Protein AF-A0A9E3BNS3-F1 (afdb_monomer_lite)

Structure (mmCIF, N/CA/C/O backbone):
data_AF-A0A9E3BNS3-F1
#
_entry.id   AF-A0A9E3BNS3-F1
#
loop_
_atom_site.group_PDB
_atom_site.id
_atom_site.type_symbol
_atom_site.label_atom_id
_atom_site.label_alt_id
_atom_site.label_comp_id
_atom_site.label_asym_id
_atom_site.label_entity_id
_atom_site.label_seq_id
_atom_site.pdbx_PDB_ins_code
_atom_site.Cartn_x
_atom_site.Cartn_y
_atom_site.Cartn_z
_atom_site.occupancy
_atom_site.B_iso_or_equiv
_atom_site.auth_seq_id
_atom_site.auth_comp_id
_atom_site.auth_asym_id
_atom_site.auth_atom_id
_atom_site.pdbx_PDB_model_num
ATOM 1 N N . GLY A 1 1 ? -18.732 -8.072 -8.268 1.00 80.94 1 GLY A N 1
ATOM 2 C CA . GLY A 1 1 ? -17.613 -7.971 -7.308 1.00 80.94 1 GLY A CA 1
ATOM 3 C C . GLY A 1 1 ? -16.457 -8.825 -7.787 1.00 80.94 1 GLY A C 1
ATOM 4 O O . GLY A 1 1 ? -16.687 -9.703 -8.608 1.00 80.94 1 GLY A O 1
ATOM 5 N N . ALA A 1 2 ? -15.240 -8.569 -7.312 1.00 90.56 2 ALA A N 1
ATOM 6 C CA . ALA A 1 2 ? -14.060 -9.376 -7.619 1.00 90.56 2 ALA A CA 1
ATOM 7 C C . ALA A 1 2 ? -13.363 -9.775 -6.315 1.00 90.56 2 ALA A C 1
ATOM 9 O O . ALA A 1 2 ? -13.355 -8.997 -5.363 1.00 90.56 2 ALA A O 1
ATOM 10 N N . VAL A 1 3 ? -12.778 -10.971 -6.277 1.00 94.31 3 VAL A N 1
ATOM 11 C CA . VAL A 1 3 ? -11.947 -11.402 -5.150 1.00 94.31 3 VAL A CA 1
ATOM 12 C C . VAL A 1 3 ? -10.524 -10.927 -5.408 1.00 94.31 3 VAL A C 1
ATOM 14 O O . VAL A 1 3 ? -9.953 -11.227 -6.456 1.00 94.31 3 VAL A O 1
ATOM 17 N N . VAL A 1 4 ? -9.950 -10.194 -4.457 1.00 95.56 4 VAL A N 1
ATOM 18 C CA . VAL A 1 4 ? -8.547 -9.771 -4.496 1.00 95.56 4 VAL A CA 1
ATOM 19 C C . VAL A 1 4 ? -7.809 -10.484 -3.375 1.00 95.56 4 VAL A C 1
ATOM 21 O O . VAL A 1 4 ? -8.181 -10.368 -2.211 1.00 95.56 4 VAL A O 1
ATOM 24 N N . ALA A 1 5 ? -6.777 -11.239 -3.732 1.00 94.19 5 ALA A N 1
ATOM 25 C CA . ALA A 1 5 ? -5.910 -11.936 -2.794 1.00 94.19 5 ALA A CA 1
ATOM 26 C C . ALA A 1 5 ? -4.522 -11.298 -2.807 1.00 94.19 5 ALA A C 1
ATOM 28 O O . ALA A 1 5 ? -4.063 -10.833 -3.845 1.00 94.19 5 ALA A O 1
ATOM 29 N N . GLY A 1 6 ? -3.833 -11.297 -1.675 1.00 94.75 6 GLY A N 1
ATOM 30 C CA . GLY A 1 6 ? -2.487 -10.750 -1.563 1.00 94.75 6 GLY A CA 1
ATOM 31 C C . GLY A 1 6 ? -1.995 -10.803 -0.127 1.00 94.75 6 GLY A C 1
ATOM 32 O O . GLY A 1 6 ? -2.705 -11.254 0.773 1.00 94.75 6 GLY A O 1
ATOM 33 N N . ARG A 1 7 ? -0.775 -10.328 0.092 1.00 95.31 7 ARG A N 1
ATOM 34 C CA . ARG A 1 7 ? -0.206 -10.202 1.431 1.00 95.31 7 ARG A CA 1
ATOM 35 C C . ARG A 1 7 ? -0.612 -8.862 2.027 1.00 95.31 7 ARG A C 1
ATOM 37 O O . ARG A 1 7 ? -0.303 -7.821 1.453 1.00 95.31 7 ARG A O 1
ATOM 44 N N . LEU A 1 8 ? -1.274 -8.886 3.182 1.00 95.81 8 LEU A N 1
ATOM 45 C CA . LEU A 1 8 ? -1.619 -7.672 3.918 1.00 95.81 8 LEU A CA 1
ATOM 46 C C . LEU A 1 8 ? -0.347 -6.920 4.324 1.00 95.81 8 LEU A C 1
ATOM 48 O O . LEU A 1 8 ? 0.582 -7.509 4.879 1.00 95.81 8 LEU A O 1
ATOM 52 N N . VAL A 1 9 ? -0.310 -5.619 4.046 1.00 97.19 9 VAL A N 1
ATOM 53 C CA . VAL A 1 9 ? 0.788 -4.727 4.432 1.00 97.19 9 VAL A CA 1
ATOM 54 C C . VAL A 1 9 ? 0.240 -3.461 5.084 1.00 97.19 9 VAL A C 1
ATOM 56 O O . VAL A 1 9 ? -0.871 -3.027 4.792 1.00 97.19 9 VAL A O 1
ATOM 59 N N . GLY A 1 10 ? 1.017 -2.858 5.984 1.00 95.56 10 GLY A N 1
ATOM 60 C CA . GLY A 1 10 ? 0.659 -1.568 6.578 1.00 95.56 10 GLY A CA 1
ATOM 61 C C . GLY A 1 10 ? 0.768 -0.414 5.573 1.00 95.56 10 GLY A C 1
ATOM 62 O O . GLY A 1 10 ? 1.548 -0.486 4.624 1.00 95.56 10 GLY A O 1
ATOM 63 N N . GLU A 1 11 ? 0.040 0.678 5.819 1.00 96.00 11 GLU A N 1
ATOM 64 C CA . GLU A 1 11 ? -0.010 1.870 4.950 1.00 96.00 11 GLU A CA 1
ATOM 65 C C . GLU A 1 11 ? 1.387 2.440 4.637 1.00 96.00 11 GLU A C 1
ATOM 67 O O . GLU A 1 11 ? 1.709 2.689 3.476 1.00 96.00 11 GLU A O 1
ATOM 72 N N . LYS A 1 12 ? 2.270 2.555 5.643 1.00 97.31 12 LYS A N 1
ATOM 73 C CA . LYS A 1 12 ? 3.661 2.995 5.433 1.00 97.31 12 LYS A CA 1
ATOM 74 C C . LYS A 1 12 ? 4.404 2.106 4.431 1.00 97.31 12 LYS A C 1
ATOM 76 O O . LYS A 1 12 ? 5.051 2.613 3.518 1.00 97.31 12 LYS A O 1
ATOM 81 N N . ALA A 1 13 ? 4.318 0.787 4.601 1.00 98.06 13 ALA A N 1
ATOM 82 C CA . ALA A 1 13 ? 4.997 -0.163 3.723 1.00 98.06 13 ALA A CA 1
ATOM 83 C C . ALA A 1 13 ? 4.415 -0.131 2.302 1.00 98.06 13 ALA A C 1
ATOM 85 O O . ALA A 1 13 ? 5.166 -0.213 1.332 1.00 98.06 13 ALA A O 1
ATOM 86 N N . PHE A 1 14 ? 3.095 0.043 2.179 1.00 98.38 14 PHE A N 1
ATOM 87 C CA . PHE A 1 14 ? 2.426 0.202 0.892 1.00 98.38 14 PHE A CA 1
ATOM 88 C C . PHE A 1 14 ? 2.954 1.416 0.122 1.00 98.38 14 PHE A C 1
ATOM 90 O O . PHE A 1 14 ? 3.363 1.276 -1.028 1.00 98.38 14 PHE A O 1
ATOM 97 N N . PHE A 1 15 ? 2.997 2.595 0.749 1.00 98.38 15 PHE A N 1
ATOM 98 C CA . PHE A 1 15 ? 3.447 3.810 0.067 1.00 98.38 15 PHE A CA 1
ATOM 99 C C . PHE A 1 15 ? 4.951 3.826 -0.224 1.00 98.38 15 PHE A C 1
ATOM 101 O O . PHE A 1 15 ? 5.353 4.343 -1.265 1.00 98.38 15 PHE A O 1
ATOM 108 N N . ALA A 1 16 ? 5.777 3.194 0.614 1.00 98.44 16 ALA A N 1
ATOM 109 C CA . ALA A 1 16 ? 7.188 2.979 0.297 1.00 98.44 16 ALA A CA 1
ATOM 110 C C . ALA A 1 16 ? 7.361 2.104 -0.963 1.00 98.44 16 ALA A C 1
ATOM 112 O O . ALA A 1 16 ? 8.130 2.448 -1.861 1.00 98.44 16 ALA A O 1
ATOM 113 N N . ALA A 1 17 ? 6.605 1.003 -1.070 1.00 98.06 17 ALA A N 1
ATOM 114 C CA . ALA A 1 17 ? 6.618 0.151 -2.259 1.00 98.06 17 ALA A CA 1
ATOM 115 C C . ALA A 1 17 ? 6.065 0.881 -3.497 1.00 98.06 17 ALA A C 1
ATOM 117 O O . ALA A 1 17 ? 6.621 0.758 -4.586 1.00 98.06 17 ALA A O 1
ATOM 118 N N . TYR A 1 18 ? 5.008 1.681 -3.331 1.00 97.94 18 TYR A N 1
ATOM 119 C CA . TYR A 1 18 ? 4.443 2.493 -4.408 1.00 97.94 18 TYR A CA 1
ATOM 120 C C . TYR A 1 18 ? 5.451 3.527 -4.927 1.00 97.94 18 TYR A C 1
ATOM 122 O O . TYR A 1 18 ? 5.627 3.653 -6.136 1.00 97.94 18 TYR A O 1
ATOM 130 N N . GLY A 1 19 ? 6.175 4.203 -4.031 1.00 98.00 19 GLY A N 1
ATOM 131 C CA . GLY A 1 19 ? 7.261 5.112 -4.399 1.00 98.00 19 GLY A CA 1
ATOM 132 C C . GLY A 1 19 ? 8.381 4.418 -5.176 1.00 98.00 19 GLY A C 1
ATOM 133 O O . GLY A 1 19 ? 8.863 4.962 -6.164 1.00 98.00 19 GLY A O 1
ATOM 134 N N . ALA A 1 20 ? 8.759 3.196 -4.789 1.00 97.81 20 ALA A N 1
ATOM 135 C CA . ALA A 1 20 ? 9.745 2.408 -5.532 1.00 97.81 20 ALA A CA 1
ATOM 136 C C . ALA A 1 20 ? 9.266 2.042 -6.951 1.00 97.81 20 ALA A C 1
ATOM 138 O O . ALA A 1 20 ? 1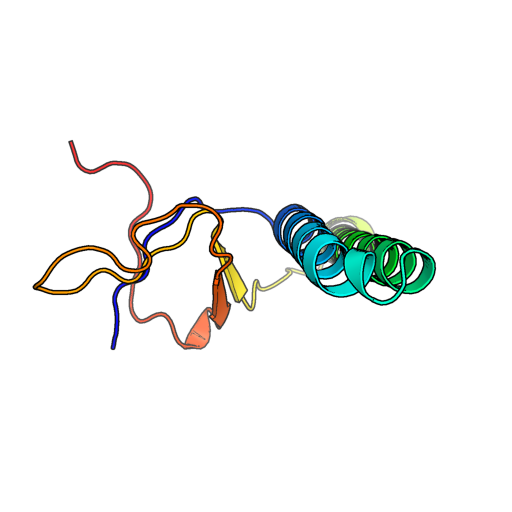0.060 2.077 -7.889 1.00 97.81 20 ALA A O 1
ATOM 139 N N . LEU A 1 21 ? 7.975 1.736 -7.132 1.00 96.25 21 LEU A N 1
ATOM 140 C CA . LEU A 1 21 ? 7.398 1.524 -8.466 1.00 96.25 21 LEU A CA 1
ATOM 141 C C . LEU A 1 21 ? 7.416 2.811 -9.301 1.00 96.25 21 LEU A C 1
ATOM 143 O O . LEU A 1 21 ? 7.768 2.767 -10.476 1.00 96.25 21 LEU A O 1
ATOM 147 N N . GLN A 1 22 ? 7.086 3.959 -8.702 1.00 96.38 22 GLN A N 1
ATOM 148 C CA . GLN A 1 22 ? 7.159 5.252 -9.391 1.00 96.38 22 GLN A CA 1
ATOM 149 C C . GLN A 1 22 ? 8.592 5.584 -9.822 1.00 96.38 22 GLN A C 1
ATOM 151 O O . GLN A 1 22 ? 8.798 5.999 -10.961 1.00 96.38 22 GLN A O 1
ATOM 156 N N . GLU A 1 23 ? 9.594 5.334 -8.972 1.00 97.81 23 GLU A N 1
ATOM 157 C CA . GLU A 1 23 ? 11.001 5.508 -9.351 1.00 97.81 23 GLU A CA 1
ATOM 158 C C . GLU A 1 23 ? 11.331 4.707 -10.615 1.00 97.81 23 GLU A C 1
ATOM 160 O O . GLU A 1 23 ? 11.897 5.255 -11.555 1.00 97.81 23 GLU A O 1
ATOM 165 N N . GLN A 1 24 ? 10.941 3.430 -10.672 1.00 95.94 24 GLN A N 1
ATOM 166 C CA . GLN A 1 24 ? 11.211 2.566 -11.826 1.00 95.94 24 GLN A CA 1
ATOM 167 C C . GLN A 1 24 ? 10.578 3.094 -13.119 1.00 95.94 24 GLN A C 1
ATOM 169 O O . GLN A 1 24 ? 11.189 2.977 -14.181 1.00 95.94 24 GLN A O 1
ATOM 174 N N . VAL A 1 25 ? 9.386 3.692 -13.033 1.00 95.38 25 VAL A N 1
ATOM 175 C CA . VAL A 1 25 ? 8.688 4.290 -14.181 1.00 95.38 25 VAL A CA 1
ATOM 176 C C . VAL A 1 25 ? 9.395 5.555 -14.668 1.00 95.38 25 VAL A C 1
ATOM 178 O O . VAL A 1 25 ? 9.571 5.737 -15.871 1.00 95.38 25 VAL A O 1
ATOM 181 N N . TRP A 1 26 ? 9.812 6.430 -13.752 1.00 96.12 26 TRP A N 1
ATOM 182 C CA . TRP A 1 26 ? 10.338 7.751 -14.106 1.00 96.12 26 TRP A CA 1
ATOM 183 C C . TRP A 1 26 ? 11.837 7.768 -14.375 1.00 96.12 26 TRP A C 1
ATOM 185 O O . TRP A 1 26 ? 12.289 8.563 -15.194 1.00 96.12 26 TRP A O 1
ATOM 195 N N . LYS A 1 27 ? 12.619 6.889 -13.746 1.00 95.31 27 LYS A N 1
ATOM 196 C CA . LYS A 1 27 ? 14.085 6.867 -13.844 1.00 95.31 27 LYS A CA 1
ATOM 197 C C . LYS A 1 27 ? 14.631 6.779 -15.278 1.00 95.31 27 LYS A C 1
ATOM 199 O O . LYS A 1 27 ? 15.614 7.468 -15.541 1.00 95.31 27 LYS A O 1
ATOM 204 N N . PRO A 1 28 ? 14.019 6.031 -16.222 1.00 97.56 28 PRO A N 1
ATOM 205 C CA . PRO A 1 28 ? 14.450 6.031 -17.623 1.00 97.56 28 PRO A CA 1
ATOM 206 C C . PRO A 1 28 ? 14.230 7.366 -18.353 1.00 97.56 28 PRO A C 1
ATOM 208 O O . PRO A 1 28 ? 14.910 7.633 -19.338 1.00 97.56 28 PRO A O 1
ATOM 211 N N . VAL A 1 29 ? 13.282 8.191 -17.893 1.00 96.75 29 VAL A N 1
ATOM 212 C CA . VAL A 1 29 ? 12.911 9.475 -18.515 1.00 96.75 29 VAL A CA 1
ATOM 213 C C . VAL A 1 29 ? 13.604 10.648 -17.820 1.00 96.75 29 VAL A C 1
ATOM 215 O O . VAL A 1 29 ? 14.143 11.538 -18.471 1.00 96.75 29 VAL A O 1
ATOM 218 N N . ASN A 1 30 ? 13.583 10.662 -16.488 1.00 97.25 30 ASN A N 1
ATOM 219 C CA . ASN A 1 30 ? 14.192 11.677 -15.643 1.00 97.25 30 ASN A CA 1
ATOM 220 C C . ASN A 1 30 ? 14.603 11.045 -14.293 1.00 97.25 30 ASN A C 1
ATOM 222 O O . ASN A 1 30 ? 13.751 10.857 -13.418 1.00 97.25 30 ASN A O 1
ATOM 226 N N . PRO A 1 31 ? 15.900 10.735 -14.096 1.00 96.56 31 PRO A N 1
ATOM 227 C CA . PRO A 1 31 ? 16.396 10.110 -12.870 1.00 96.56 31 PRO A CA 1
ATOM 228 C C . PRO A 1 31 ? 16.108 10.913 -11.598 1.00 96.56 31 PRO A C 1
ATOM 230 O O . PRO A 1 31 ? 15.724 10.327 -10.587 1.00 96.56 31 PRO A O 1
ATOM 233 N N . LEU A 1 32 ? 16.240 12.243 -11.660 1.00 97.12 32 LEU A N 1
ATOM 234 C CA . LEU A 1 32 ? 15.981 13.119 -10.517 1.00 97.12 32 LEU A CA 1
ATOM 235 C C . LEU A 1 32 ? 14.497 13.090 -10.134 1.00 97.12 32 LEU A C 1
ATOM 237 O O . LEU A 1 32 ? 14.171 12.986 -8.955 1.00 97.12 32 LEU A O 1
ATOM 241 N N . LEU A 1 33 ? 13.597 13.122 -11.121 1.00 96.31 33 LEU A N 1
ATOM 242 C CA . LEU A 1 33 ? 12.160 12.989 -10.870 1.00 96.31 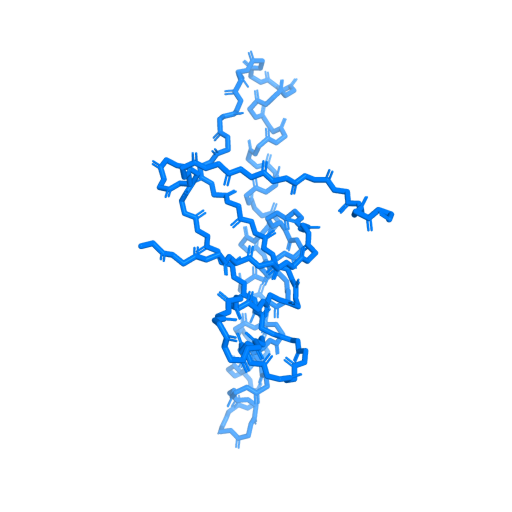33 LEU A CA 1
ATOM 243 C C . LEU A 1 33 ? 11.814 11.618 -10.271 1.00 96.31 33 LEU A C 1
ATOM 245 O O . LEU A 1 33 ? 10.991 11.540 -9.364 1.00 96.31 33 LEU A O 1
ATOM 249 N N . GLY A 1 34 ? 12.461 10.542 -10.732 1.00 97.38 34 GLY A N 1
ATOM 250 C CA . GLY A 1 34 ? 12.278 9.210 -10.153 1.00 97.38 34 GLY A CA 1
ATOM 251 C C . GLY A 1 34 ? 12.632 9.159 -8.666 1.00 97.38 34 GLY A C 1
ATOM 252 O O . GLY A 1 34 ? 11.843 8.661 -7.861 1.00 97.38 34 GLY A O 1
ATOM 253 N N . GLU A 1 35 ? 13.780 9.720 -8.280 1.00 97.50 35 GLU A N 1
ATOM 254 C CA . GLU A 1 35 ? 14.192 9.803 -6.874 1.00 97.50 35 GLU A CA 1
ATOM 255 C C . GLU A 1 35 ? 13.255 10.695 -6.040 1.00 97.50 35 GLU A C 1
ATOM 257 O O . GLU A 1 35 ? 12.904 10.347 -4.904 1.00 97.50 35 GLU A O 1
ATOM 262 N N . GLN A 1 36 ? 12.800 11.813 -6.614 1.00 97.75 36 GLN A N 1
ATOM 263 C CA . GLN A 1 36 ? 11.830 12.709 -5.983 1.00 97.75 36 GLN A CA 1
ATOM 264 C C . GLN A 1 36 ? 10.498 12.001 -5.714 1.00 97.75 36 GLN A C 1
ATOM 266 O O . GLN A 1 36 ? 9.986 12.078 -4.598 1.00 97.75 36 GLN A O 1
ATOM 271 N N . GLU A 1 37 ? 9.955 11.263 -6.685 1.00 97.62 37 GLU A N 1
ATOM 272 C CA . GLU A 1 37 ? 8.709 10.511 -6.507 1.00 97.62 37 GLU A CA 1
ATOM 273 C C . GLU A 1 37 ? 8.865 9.399 -5.458 1.00 97.62 37 GLU A C 1
ATOM 275 O O . GLU A 1 37 ? 8.009 9.255 -4.580 1.00 97.62 37 GLU A O 1
ATOM 280 N N . ARG A 1 38 ? 9.988 8.668 -5.457 1.00 98.12 38 ARG A N 1
ATOM 281 C CA . ARG A 1 38 ? 10.282 7.663 -4.419 1.00 98.12 38 ARG A CA 1
ATOM 282 C C . ARG A 1 38 ? 10.233 8.261 -3.017 1.00 98.12 38 ARG A C 1
ATOM 284 O O . ARG A 1 38 ? 9.589 7.711 -2.118 1.00 98.12 38 ARG A O 1
ATOM 291 N N . THR A 1 39 ? 10.927 9.383 -2.845 1.00 98.31 39 THR A N 1
ATOM 292 C CA . THR A 1 39 ? 11.041 10.097 -1.571 1.00 98.31 39 THR A CA 1
ATOM 293 C C . THR A 1 39 ? 9.677 10.612 -1.133 1.00 98.31 39 THR A C 1
ATOM 295 O O . THR A 1 39 ? 9.224 10.283 -0.039 1.00 98.31 39 THR A O 1
ATOM 298 N N . ARG A 1 40 ? 8.961 11.297 -2.031 1.00 98.12 40 ARG A N 1
ATOM 299 C CA . ARG A 1 40 ? 7.631 11.862 -1.782 1.00 98.12 40 ARG A CA 1
ATOM 300 C C . ARG A 1 40 ? 6.639 10.828 -1.254 1.00 98.12 40 ARG A C 1
ATOM 302 O O . ARG A 1 40 ? 5.952 11.080 -0.264 1.00 98.12 40 ARG A O 1
ATOM 309 N N . TRP A 1 41 ? 6.541 9.666 -1.900 1.00 98.25 41 TRP A N 1
ATOM 310 C CA . TRP A 1 41 ? 5.597 8.627 -1.477 1.00 98.25 41 TRP A CA 1
ATOM 311 C C . TRP A 1 41 ? 6.040 7.926 -0.191 1.00 98.25 41 TRP A C 1
ATOM 313 O O . TRP A 1 41 ? 5.202 7.631 0.660 1.00 98.25 41 TRP A O 1
ATOM 323 N N . THR A 1 42 ? 7.345 7.737 0.010 1.00 98.44 42 THR A N 1
ATOM 324 C CA . THR A 1 42 ? 7.871 7.211 1.278 1.00 98.44 42 THR A CA 1
ATOM 325 C C . THR A 1 42 ? 7.520 8.143 2.440 1.00 98.44 42 THR A C 1
ATOM 327 O O . THR A 1 42 ? 6.902 7.711 3.414 1.00 98.44 42 THR A O 1
ATOM 330 N N . GLU A 1 43 ? 7.821 9.435 2.309 1.00 98.38 43 GLU A N 1
ATOM 331 C CA . GLU A 1 43 ? 7.516 10.457 3.314 1.00 98.38 43 GLU A CA 1
ATOM 332 C C . GLU A 1 43 ? 6.014 10.589 3.577 1.00 98.38 43 GLU A C 1
ATOM 334 O O . GLU A 1 43 ? 5.603 10.788 4.723 1.00 98.38 43 GLU A O 1
ATOM 339 N N . HIS A 1 44 ? 5.178 10.432 2.544 1.00 98.00 44 HIS A N 1
ATOM 340 C CA . HIS A 1 44 ? 3.725 10.399 2.698 1.00 98.00 44 HIS A CA 1
ATOM 341 C C . HIS A 1 44 ? 3.284 9.271 3.642 1.00 98.00 44 HIS A C 1
ATOM 343 O O . HIS A 1 44 ? 2.564 9.525 4.610 1.00 98.00 44 HIS A O 1
ATOM 349 N N . GLY A 1 45 ? 3.755 8.041 3.410 1.00 97.44 45 GLY A N 1
ATOM 350 C CA . GLY A 1 45 ? 3.447 6.897 4.272 1.00 97.44 45 GLY A CA 1
ATOM 351 C C . GLY A 1 45 ? 3.945 7.079 5.709 1.00 97.44 45 GLY A C 1
ATOM 352 O O . GLY A 1 45 ? 3.254 6.723 6.665 1.00 97.44 45 GLY A O 1
ATOM 353 N N . GLU A 1 46 ? 5.121 7.683 5.889 1.00 98.06 46 GLU A N 1
ATOM 354 C CA . GLU A 1 46 ? 5.642 8.005 7.220 1.00 98.06 46 GLU A CA 1
ATOM 355 C C . GLU A 1 46 ? 4.829 9.077 7.938 1.00 98.06 46 GLU A C 1
ATOM 357 O O . GLU A 1 46 ? 4.568 8.954 9.136 1.00 98.06 46 GLU A O 1
ATOM 362 N N . LYS A 1 47 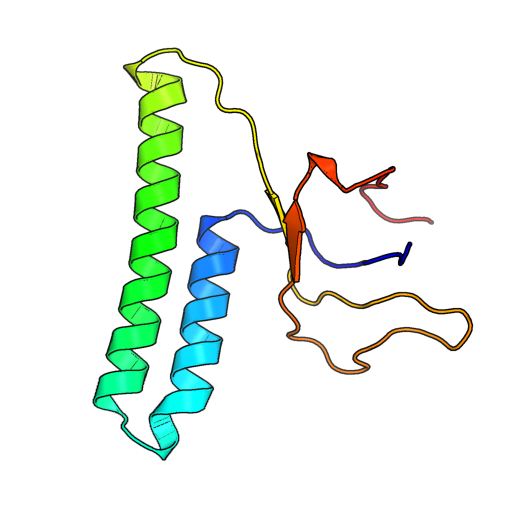? 4.413 10.122 7.217 1.00 97.69 47 LYS A N 1
ATOM 363 C CA . LYS A 1 47 ? 3.556 11.177 7.757 1.00 97.69 47 LYS A CA 1
ATOM 364 C C . LYS A 1 47 ? 2.238 10.588 8.250 1.00 97.69 47 LYS A C 1
ATOM 366 O O . LYS A 1 47 ? 1.871 10.846 9.392 1.00 97.69 47 LYS A O 1
ATOM 371 N N . ARG A 1 48 ? 1.589 9.745 7.442 1.00 95.12 48 ARG A N 1
ATOM 372 C CA . ARG A 1 48 ? 0.353 9.047 7.829 1.00 95.12 48 ARG A CA 1
ATOM 373 C C . ARG A 1 48 ? 0.545 8.205 9.084 1.00 95.12 48 ARG A C 1
ATOM 375 O O . ARG A 1 48 ? -0.226 8.335 10.028 1.00 95.12 48 ARG A O 1
ATOM 382 N N . GLN A 1 49 ? 1.618 7.417 9.159 1.00 95.00 49 GLN A N 1
ATOM 383 C CA . GLN A 1 49 ? 1.906 6.638 10.365 1.00 95.00 49 GLN A CA 1
ATOM 384 C C . GLN A 1 49 ? 2.095 7.531 11.601 1.00 95.00 49 GLN A C 1
ATOM 386 O O . GLN A 1 49 ? 1.569 7.210 12.666 1.00 95.00 49 GLN A O 1
ATOM 391 N N . ARG A 1 50 ? 2.811 8.658 11.476 1.00 96.31 50 ARG A N 1
ATOM 392 C CA . ARG A 1 50 ? 2.966 9.621 12.578 1.00 96.31 50 ARG A CA 1
ATOM 393 C C . ARG A 1 50 ? 1.623 10.197 13.023 1.00 96.31 50 ARG A C 1
ATOM 395 O O . ARG A 1 50 ? 1.385 10.267 14.222 1.00 96.31 50 ARG A O 1
ATOM 402 N N . GLU A 1 51 ? 0.753 10.568 12.085 1.00 94.94 51 GLU A N 1
ATOM 403 C CA . GLU A 1 51 ? -0.596 11.076 12.377 1.00 94.94 51 GLU A CA 1
ATOM 404 C C . GLU A 1 51 ? -1.443 10.041 13.131 1.00 94.94 51 GLU A C 1
ATOM 406 O O . GLU A 1 51 ? -2.084 10.383 14.122 1.00 94.94 51 GLU A O 1
ATOM 411 N N . VAL A 1 52 ? -1.406 8.773 12.709 1.00 93.38 52 VAL A N 1
ATOM 412 C CA . VAL A 1 52 ? -2.118 7.672 13.380 1.00 93.38 52 VAL A CA 1
ATOM 413 C C . VAL A 1 52 ? -1.607 7.473 14.808 1.00 93.38 52 VAL A C 1
ATOM 415 O O . VAL A 1 52 ? -2.400 7.380 15.741 1.00 93.38 52 VAL A O 1
ATOM 418 N N . LEU A 1 53 ? -0.286 7.441 15.001 1.00 94.12 53 LEU A N 1
ATOM 419 C CA . LEU A 1 53 ? 0.309 7.284 16.331 1.00 94.12 53 LEU A CA 1
ATOM 420 C C . LEU A 1 53 ? 0.009 8.480 17.245 1.00 94.12 53 LEU A C 1
ATOM 422 O O . LEU A 1 53 ? -0.234 8.288 18.434 1.00 94.12 53 LEU A O 1
ATOM 426 N N . ASP A 1 54 ? 0.000 9.701 16.708 1.00 96.38 54 ASP A N 1
ATOM 427 C CA . ASP A 1 54 ? -0.360 10.905 17.459 1.00 96.38 54 ASP A CA 1
ATOM 428 C C . ASP A 1 54 ? -1.816 10.847 17.941 1.00 96.38 54 ASP A C 1
ATOM 430 O O . ASP A 1 54 ? -2.093 11.075 19.120 1.00 96.38 54 ASP A O 1
ATOM 434 N N . GLN A 1 55 ? -2.736 10.450 17.055 1.00 95.19 55 GLN A N 1
ATOM 435 C CA . GLN A 1 55 ? -4.147 10.273 17.396 1.00 95.19 55 GLN A CA 1
ATOM 436 C C . GLN A 1 55 ? -4.346 9.209 18.479 1.00 95.19 55 GLN A C 1
ATOM 438 O O . GLN A 1 55 ? -4.998 9.487 19.485 1.00 95.19 55 GLN A O 1
ATOM 443 N N . LEU A 1 56 ? -3.738 8.031 18.318 1.00 93.81 56 LEU A N 1
ATOM 444 C CA . LEU A 1 56 ? -3.901 6.920 19.258 1.00 93.81 56 LEU A CA 1
ATOM 445 C C . LEU A 1 56 ? -3.280 7.210 20.629 1.00 93.81 56 LEU A C 1
ATOM 447 O O . LEU A 1 56 ? -3.920 6.964 21.648 1.00 93.81 56 LEU A O 1
ATOM 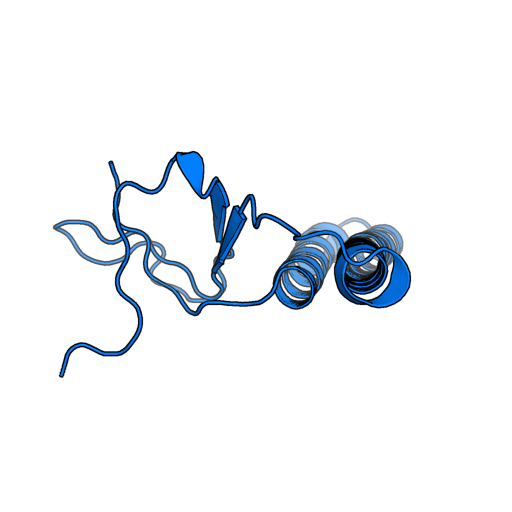451 N N . TYR A 1 57 ? -2.046 7.721 20.671 1.00 94.38 57 TYR A N 1
ATOM 452 C CA . TYR A 1 57 ? -1.260 7.758 21.911 1.00 94.38 57 TYR A CA 1
ATOM 453 C C . TYR A 1 57 ? -1.159 9.129 22.571 1.00 94.38 57 TYR A C 1
ATOM 455 O O . TYR A 1 57 ? -0.915 9.190 23.773 1.00 94.38 57 TYR A O 1
ATOM 463 N N . LYS A 1 58 ? -1.324 10.228 21.824 1.00 93.94 58 LYS A N 1
ATOM 464 C CA . LYS A 1 58 ? -1.296 11.580 22.412 1.00 93.94 58 LYS A CA 1
ATOM 465 C C . LYS A 1 58 ? -2.685 12.159 22.591 1.00 93.94 58 LYS A C 1
ATOM 467 O O . LYS A 1 58 ? -2.942 12.848 23.570 1.00 93.94 58 LYS A O 1
ATOM 472 N N . GLN A 1 59 ? -3.572 11.885 21.640 1.00 95.06 59 GLN A N 1
ATOM 473 C CA . GLN A 1 59 ? -4.930 12.420 21.650 1.00 95.06 59 GLN A CA 1
ATOM 474 C C . GLN A 1 59 ? -5.951 11.416 22.198 1.00 95.06 59 GLN A C 1
ATOM 476 O O . GLN A 1 59 ? -7.097 11.797 22.416 1.00 95.06 59 GLN A O 1
ATOM 481 N N . PHE A 1 60 ? -5.545 10.157 22.412 1.00 92.94 60 PHE A N 1
ATOM 482 C CA . PHE A 1 60 ? -6.404 9.060 22.872 1.00 92.94 60 PHE A CA 1
ATOM 483 C C . PHE A 1 60 ? -7.686 8.914 22.039 1.00 92.94 60 PHE A C 1
ATOM 485 O O . PHE A 1 60 ? -8.757 8.603 22.560 1.00 92.94 60 PHE A O 1
ATOM 492 N N . ARG A 1 61 ? -7.581 9.158 20.727 1.00 93.88 61 ARG A N 1
ATOM 493 C CA . ARG A 1 61 ? -8.684 9.029 19.775 1.00 93.88 61 ARG A CA 1
ATOM 494 C C . ARG A 1 61 ? -8.551 7.728 18.986 1.00 93.88 61 ARG A C 1
ATOM 496 O O . ARG A 1 61 ? -7.456 7.441 18.497 1.00 93.88 61 ARG A O 1
ATOM 503 N N . PRO A 1 62 ? -9.637 6.949 18.836 1.00 89.69 62 PRO A N 1
ATOM 504 C CA . PRO A 1 62 ? -9.618 5.786 17.965 1.00 89.69 62 PRO A CA 1
ATOM 505 C C . PRO A 1 62 ? -9.370 6.231 16.523 1.00 89.69 62 PRO A C 1
ATOM 507 O O . PRO A 1 62 ? -9.904 7.242 16.069 1.00 89.69 62 PRO A O 1
ATOM 510 N N . VAL A 1 63 ? -8.550 5.461 15.814 1.00 88.88 63 VAL A N 1
ATOM 511 C CA . VAL A 1 63 ? -8.311 5.641 14.382 1.00 88.88 63 VAL A CA 1
ATOM 512 C C . VAL A 1 63 ? -9.072 4.550 13.653 1.00 88.88 63 VAL A C 1
ATOM 514 O O . VAL A 1 63 ? -8.844 3.367 13.903 1.00 88.88 63 VAL A O 1
ATOM 517 N N . GLU A 1 64 ? -9.954 4.949 12.745 1.00 89.00 64 GLU A N 1
ATOM 518 C CA . GLU A 1 64 ? -10.704 4.025 11.900 1.00 89.00 64 GLU A CA 1
ATOM 519 C C . GLU A 1 64 ? -9.947 3.799 10.582 1.00 89.00 64 GLU A C 1
ATOM 521 O O . GLU A 1 64 ? -9.724 4.751 9.829 1.00 89.00 64 GLU A O 1
ATOM 526 N N . PRO A 1 65 ? -9.505 2.565 10.276 1.00 89.81 65 PRO A N 1
ATOM 527 C CA . PRO A 1 65 ? -8.854 2.279 9.005 1.00 89.81 65 PRO A CA 1
ATOM 528 C C . PRO A 1 65 ? -9.834 2.422 7.837 1.00 89.81 65 PRO A C 1
ATOM 530 O O . PRO A 1 65 ? -10.826 1.706 7.748 1.00 89.81 65 PRO A O 1
ATOM 533 N N . GLU A 1 66 ? -9.522 3.304 6.890 1.00 94.25 66 GLU A N 1
ATOM 534 C CA . GLU A 1 66 ? -10.379 3.549 5.721 1.00 94.25 66 GLU A CA 1
ATOM 535 C C . GLU A 1 66 ? -10.046 2.633 4.529 1.00 94.25 66 GLU A C 1
ATOM 537 O O . GLU A 1 66 ? -10.863 2.449 3.624 1.00 94.25 66 GLU A O 1
ATOM 542 N N . PHE A 1 67 ? -8.838 2.058 4.504 1.00 96.75 67 PHE A N 1
ATOM 543 C CA . PHE A 1 67 ? -8.310 1.312 3.361 1.00 96.75 67 PHE A CA 1
ATOM 544 C C . PHE A 1 67 ? -7.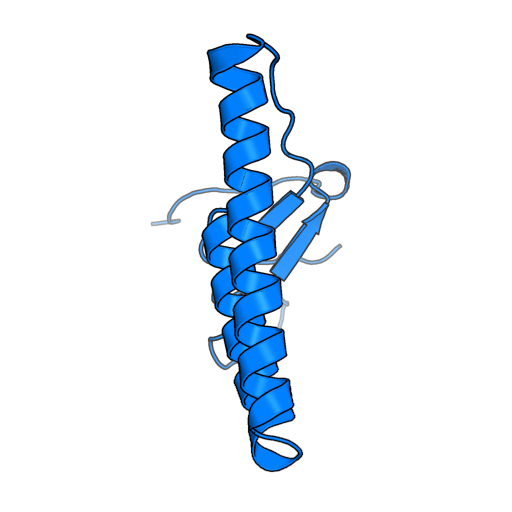592 0.028 3.777 1.00 96.75 67 PHE A C 1
ATOM 546 O O . PHE A 1 67 ? -6.876 -0.008 4.778 1.00 96.75 67 PHE A O 1
ATOM 553 N N . ILE A 1 68 ? -7.715 -1.000 2.938 1.00 96.19 68 ILE A N 1
ATOM 554 C CA . ILE A 1 68 ? -6.874 -2.198 2.969 1.00 96.19 68 ILE A CA 1
ATOM 555 C C . ILE A 1 68 ? -5.777 -2.047 1.920 1.00 96.19 68 ILE A C 1
ATOM 557 O O . ILE A 1 68 ? -6.035 -1.621 0.793 1.00 96.19 68 ILE A O 1
ATOM 561 N N . HIS A 1 69 ? -4.563 -2.445 2.292 1.00 97.75 69 HIS A N 1
ATOM 562 C CA . HIS A 1 69 ? -3.390 -2.417 1.431 1.00 97.75 69 HIS A CA 1
ATOM 563 C C . HIS A 1 69 ? -2.815 -3.826 1.287 1.00 97.75 69 HIS A C 1
ATOM 565 O O . HIS A 1 69 ? -2.499 -4.485 2.280 1.00 97.75 69 HIS A O 1
ATOM 571 N N . LEU A 1 70 ? -2.663 -4.285 0.049 1.00 97.44 70 LEU A N 1
ATOM 572 C CA . LEU A 1 70 ? -2.092 -5.586 -0.275 1.00 97.44 70 LEU A CA 1
ATOM 573 C C . LEU A 1 70 ? -0.837 -5.410 -1.134 1.00 97.44 70 LEU A C 1
ATOM 575 O O . LEU A 1 70 ? -0.824 -4.622 -2.082 1.00 97.44 70 LEU A O 1
ATOM 579 N N . ALA A 1 71 ? 0.194 -6.185 -0.813 1.00 97.38 71 ALA A N 1
ATOM 580 C CA . ALA A 1 71 ? 1.346 -6.427 -1.668 1.00 97.38 71 ALA A CA 1
ATOM 581 C C . ALA A 1 71 ? 1.190 -7.768 -2.392 1.00 97.38 71 ALA A C 1
ATOM 583 O O . ALA A 1 71 ? 0.525 -8.681 -1.891 1.00 97.38 71 ALA A O 1
ATOM 584 N N . ASP A 1 72 ? 1.816 -7.882 -3.564 1.00 95.88 72 ASP A N 1
ATOM 585 C CA . ASP A 1 72 ? 1.736 -9.070 -4.424 1.00 95.88 72 ASP A CA 1
ATOM 586 C C . ASP A 1 72 ? 0.284 -9.478 -4.719 1.00 95.88 72 ASP A C 1
ATOM 588 O O . ASP A 1 72 ? -0.061 -10.662 -4.781 1.00 95.88 72 ASP A O 1
ATOM 592 N N . ALA A 1 73 ? -0.574 -8.465 -4.851 1.00 96.62 73 ALA A N 1
ATOM 593 C CA . ALA A 1 73 ? -2.000 -8.618 -5.021 1.00 96.62 73 ALA A CA 1
ATOM 594 C C . ALA A 1 73 ? -2.324 -9.297 -6.354 1.00 96.62 73 ALA A C 1
ATOM 596 O O . ALA A 1 73 ? -1.602 -9.158 -7.341 1.00 96.62 73 ALA A O 1
ATOM 597 N N . ARG A 1 74 ? -3.439 -10.024 -6.398 1.00 95.81 74 ARG A N 1
ATOM 598 C CA . ARG A 1 74 ? -3.972 -10.669 -7.598 1.00 95.81 74 ARG A CA 1
ATOM 599 C C . ARG A 1 74 ? -5.491 -10.718 -7.529 1.00 95.81 74 ARG A C 1
ATOM 601 O O . ARG A 1 74 ? -6.059 -11.102 -6.508 1.00 95.81 74 ARG A O 1
ATOM 608 N N . TYR A 1 75 ? -6.143 -10.403 -8.635 1.00 95.19 75 TYR A N 1
ATOM 609 C CA . TYR A 1 75 ? -7.538 -10.738 -8.865 1.00 95.19 75 TYR A CA 1
ATOM 610 C C . TYR A 1 75 ? -7.671 -12.246 -9.049 1.00 95.19 75 TYR A C 1
ATOM 612 O O . TYR A 1 75 ? -6.974 -12.845 -9.869 1.00 95.19 75 TYR A O 1
ATOM 620 N N . VAL A 1 76 ? -8.569 -12.858 -8.288 1.00 92.88 76 VAL A N 1
ATOM 621 C CA . VAL A 1 76 ? -8.957 -14.257 -8.444 1.00 92.88 76 VAL A CA 1
ATOM 622 C C . VAL A 1 76 ? -10.175 -14.301 -9.357 1.00 92.88 76 VAL A C 1
ATOM 624 O O . VAL A 1 76 ? -11.201 -13.677 -9.091 1.00 92.88 76 VAL A O 1
ATOM 627 N N . THR A 1 77 ? -10.042 -15.033 -10.453 1.00 89.94 77 THR A N 1
ATOM 628 C CA . THR A 1 77 ? -11.067 -15.227 -11.478 1.00 89.94 77 THR A CA 1
ATOM 629 C C . THR A 1 77 ? -11.310 -16.723 -11.667 1.00 89.94 77 THR A C 1
ATOM 631 O O . THR A 1 77 ? -10.491 -17.539 -11.240 1.00 89.94 77 THR A O 1
ATOM 634 N N . GLY A 1 78 ? -12.394 -17.103 -12.351 1.00 87.69 78 GLY A N 1
ATOM 635 C CA . GLY A 1 78 ? -12.646 -18.512 -12.688 1.00 87.69 78 GLY A CA 1
ATOM 636 C C . GLY A 1 78 ? -11.531 -19.152 -13.528 1.00 87.69 78 GLY A C 1
ATOM 637 O O . GLY A 1 78 ? -11.299 -20.350 -13.425 1.00 87.69 78 GLY A O 1
ATOM 638 N N . ASN A 1 79 ? -10.785 -18.343 -14.287 1.00 86.75 79 ASN A N 1
ATOM 639 C CA . ASN A 1 79 ? -9.703 -18.795 -15.166 1.00 86.75 79 ASN A CA 1
ATOM 640 C C . ASN A 1 79 ? -8.309 -18.677 -14.518 1.00 86.75 79 ASN A C 1
ATOM 642 O O . ASN A 1 79 ? -7.299 -18.821 -15.203 1.00 86.75 79 ASN A O 1
ATOM 646 N N . GLY A 1 80 ? -8.230 -18.385 -13.213 1.00 88.38 80 GLY A N 1
ATOM 647 C CA . GLY A 1 80 ? -6.971 -18.262 -12.476 1.00 88.38 80 GLY A CA 1
ATOM 648 C C . GLY A 1 80 ? -6.750 -16.884 -11.852 1.00 88.38 80 GLY A C 1
ATOM 649 O O . GLY A 1 80 ? -7.698 -16.174 -11.514 1.00 88.38 80 GLY A O 1
ATOM 650 N N . ARG A 1 81 ? -5.480 -16.514 -11.646 1.00 91.00 81 ARG A N 1
ATOM 651 C CA . ARG A 1 81 ? -5.074 -15.299 -10.919 1.00 91.00 81 ARG A CA 1
ATOM 652 C C . ARG A 1 81 ? -4.397 -14.289 -11.843 1.00 91.00 81 ARG A C 1
ATOM 654 O O . ARG A 1 81 ? -3.472 -14.655 -12.562 1.00 91.00 81 ARG A O 1
ATOM 661 N N . VAL A 1 82 ? -4.816 -13.026 -11.775 1.00 91.69 82 VAL A N 1
ATOM 662 C CA . VAL A 1 82 ? -4.306 -11.934 -12.623 1.00 91.69 82 VAL A CA 1
ATOM 663 C C . VAL A 1 82 ? -3.873 -10.743 -11.754 1.00 91.69 82 VAL A C 1
ATOM 665 O O . VAL A 1 82 ? -4.661 -10.310 -10.918 1.00 91.69 82 VAL A O 1
ATOM 668 N N . PRO A 1 83 ? -2.668 -10.173 -11.930 1.00 89.69 83 PRO A N 1
ATOM 669 C CA . PRO A 1 83 ? -1.635 -10.586 -12.876 1.00 89.69 83 PRO A CA 1
ATOM 670 C C . PRO A 1 83 ? -0.965 -11.913 -12.481 1.00 89.69 83 PRO A C 1
ATOM 672 O O . PRO A 1 83 ? -0.990 -12.342 -11.325 1.00 89.69 83 PRO A O 1
ATOM 675 N N . ALA A 1 84 ? -0.369 -12.584 -13.472 1.00 82.25 84 ALA A N 1
ATOM 676 C CA . ALA A 1 84 ? 0.386 -13.820 -13.250 1.00 82.25 84 ALA A CA 1
ATOM 677 C C . ALA A 1 84 ? 1.701 -13.562 -12.486 1.00 82.25 84 ALA A C 1
ATOM 679 O O . ALA A 1 84 ? 2.142 -14.401 -11.695 1.00 82.25 84 ALA A O 1
ATOM 680 N N . GLN A 1 85 ? 2.300 -12.389 -12.696 1.00 85.38 85 GLN A N 1
ATOM 681 C CA . GLN A 1 85 ? 3.523 -11.942 -12.033 1.00 85.38 85 GLN A CA 1
ATOM 682 C C . GLN A 1 85 ? 3.221 -11.281 -10.680 1.00 85.38 85 GLN A C 1
ATOM 684 O O . GLN A 1 85 ? 2.141 -10.732 -10.467 1.00 85.38 85 GLN A O 1
ATOM 689 N N . ALA A 1 86 ? 4.178 -11.371 -9.754 1.00 83.38 86 ALA A N 1
ATOM 690 C CA . ALA A 1 86 ? 4.127 -10.686 -8.462 1.00 83.38 86 ALA A CA 1
ATOM 691 C C . ALA A 1 86 ? 4.434 -9.181 -8.609 1.00 83.38 86 ALA A C 1
ATOM 693 O O . ALA A 1 86 ? 4.842 -8.735 -9.679 1.00 83.38 86 ALA A O 1
ATOM 694 N N . GLY A 1 87 ? 4.247 -8.405 -7.536 1.00 88.12 87 GLY A N 1
ATOM 695 C CA . GLY A 1 87 ? 4.553 -6.969 -7.521 1.00 88.12 87 GLY A CA 1
ATOM 696 C C . GLY A 1 87 ? 3.370 -6.019 -7.730 1.00 88.12 87 GLY A C 1
ATOM 697 O O . GLY A 1 87 ? 3.542 -4.813 -7.564 1.00 88.12 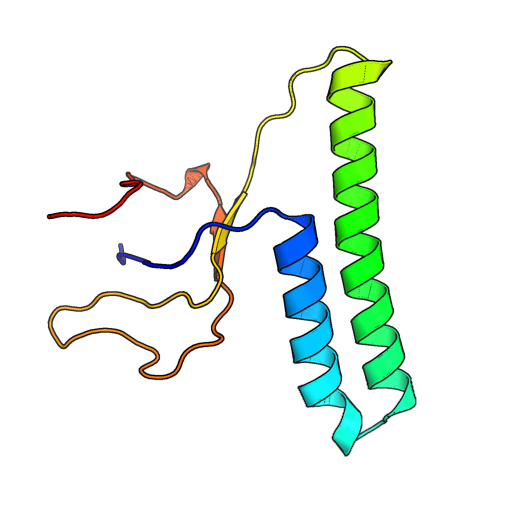87 GLY A O 1
ATOM 698 N N . MET A 1 88 ? 2.157 -6.511 -8.018 1.00 95.88 88 MET A N 1
ATOM 699 C CA . MET A 1 88 ? 0.979 -5.635 -8.012 1.00 95.88 88 MET A CA 1
ATOM 700 C C . MET A 1 88 ? 0.678 -5.176 -6.583 1.00 95.88 88 MET A C 1
ATOM 702 O O . MET A 1 88 ? 0.498 -5.986 -5.672 1.00 95.88 88 MET A O 1
ATOM 706 N N . LEU A 1 89 ? 0.594 -3.865 -6.400 1.00 97.88 89 LEU A N 1
ATOM 707 C CA . LEU A 1 89 ? 0.062 -3.251 -5.193 1.00 97.88 89 LEU A CA 1
ATOM 708 C C . LEU A 1 89 ? -1.440 -3.037 -5.367 1.00 97.88 89 LEU A C 1
ATOM 710 O O . LEU A 1 89 ? -1.891 -2.621 -6.433 1.00 97.88 89 LEU A O 1
ATOM 714 N N . TRP A 1 90 ? -2.216 -3.293 -4.319 1.00 97.44 90 TRP A N 1
ATOM 715 C CA . TRP A 1 90 ? -3.649 -3.016 -4.321 1.00 97.44 90 TRP A CA 1
ATOM 716 C C . TRP A 1 90 ? -4.056 -2.228 -3.081 1.00 97.44 90 TRP A C 1
ATOM 718 O O . TRP A 1 90 ? -3.662 -2.565 -1.965 1.00 97.44 90 TRP A O 1
ATOM 728 N N . ARG A 1 91 ? -4.857 -1.181 -3.289 1.00 97.31 91 ARG A N 1
ATOM 729 C CA . ARG A 1 91 ? -5.459 -0.353 -2.244 1.00 97.31 91 ARG A CA 1
ATOM 730 C C . ARG A 1 91 ? -6.953 -0.245 -2.506 1.00 97.31 91 ARG A C 1
ATOM 732 O O . ARG A 1 91 ? -7.343 0.286 -3.542 1.00 97.31 91 ARG A O 1
ATOM 739 N N . GLY A 1 92 ? -7.771 -0.713 -1.571 1.00 96.62 92 GLY A N 1
ATOM 740 C CA . GLY A 1 92 ? -9.232 -0.648 -1.667 1.00 96.62 92 GLY A CA 1
ATOM 741 C C . GLY A 1 92 ? -9.857 -0.049 -0.417 1.00 96.62 92 GLY A C 1
ATOM 742 O O . GLY A 1 92 ? -9.296 -0.170 0.671 1.00 96.62 92 GLY A O 1
ATOM 743 N N . ARG A 1 93 ? -11.006 0.617 -0.573 1.00 96.75 93 ARG A N 1
ATOM 744 C CA . ARG A 1 93 ? -11.771 1.163 0.555 1.00 96.75 93 ARG A CA 1
ATOM 745 C C . ARG A 1 93 ? -12.352 0.029 1.382 1.00 96.75 93 ARG A C 1
ATOM 747 O O . ARG A 1 93 ? -12.984 -0.864 0.824 1.00 96.75 93 ARG A O 1
ATOM 754 N N . LEU A 1 94 ? -12.185 0.090 2.701 1.00 94.81 94 LEU A N 1
ATOM 755 C CA . LEU A 1 94 ? -12.730 -0.918 3.610 1.00 94.81 94 LEU A CA 1
ATOM 756 C C . LEU A 1 94 ? -14.265 -0.972 3.528 1.00 94.81 94 LEU A C 1
ATOM 758 O O . LEU A 1 94 ? -14.837 -2.056 3.549 1.00 94.81 94 LEU A O 1
ATOM 762 N N . SER A 1 95 ? -14.918 0.177 3.325 1.00 95.75 95 SER A N 1
ATOM 763 C CA . SER A 1 95 ? -16.374 0.288 3.153 1.00 95.75 95 SER A CA 1
ATOM 764 C C . SER A 1 95 ? -16.929 -0.387 1.891 1.00 95.75 95 SER A C 1
ATOM 766 O O . SER A 1 95 ? -18.136 -0.587 1.792 1.00 95.75 95 SER A O 1
ATOM 768 N N . GLU A 1 96 ? -16.075 -0.757 0.933 1.00 95.94 96 GLU A N 1
ATOM 769 C CA . GLU A 1 96 ? -16.462 -1.460 -0.299 1.00 95.94 96 GLU A CA 1
ATOM 770 C C . GLU A 1 96 ? -16.107 -2.956 -0.261 1.00 95.94 96 GLU A C 1
ATOM 772 O O . GLU A 1 96 ? -16.329 -3.682 -1.234 1.00 95.94 96 GLU A O 1
ATOM 777 N N . VAL A 1 97 ? -15.562 -3.443 0.859 1.00 94.44 97 VAL A N 1
ATOM 778 C CA . VAL A 1 97 ? -15.221 -4.854 1.049 1.00 94.44 97 VAL A CA 1
ATOM 779 C C . VAL A 1 97 ? -16.398 -5.578 1.691 1.00 94.44 97 VAL A C 1
ATOM 781 O O . VAL A 1 97 ? -16.658 -5.446 2.880 1.00 94.44 97 VAL A O 1
ATOM 784 N N . GLY A 1 98 ? -17.095 -6.391 0.894 1.00 94.44 98 GLY A N 1
ATOM 785 C CA . GLY A 1 98 ? -18.239 -7.184 1.366 1.00 94.44 98 GLY A CA 1
ATOM 786 C C . GLY A 1 98 ? -17.879 -8.359 2.288 1.00 94.44 98 GLY A C 1
ATOM 787 O O . GLY A 1 98 ? -18.763 -8.942 2.904 1.00 94.44 98 GLY A O 1
ATOM 788 N N . GLY A 1 99 ? -16.599 -8.726 2.380 1.00 92.94 99 GLY A N 1
ATOM 789 C CA . GLY A 1 99 ? -16.094 -9.791 3.245 1.00 92.94 99 GLY A CA 1
ATOM 790 C C . GLY A 1 99 ? -14.619 -10.079 2.973 1.00 92.94 99 GLY A C 1
ATOM 791 O O . GLY A 1 99 ? -14.112 -9.780 1.890 1.00 92.94 99 GLY A O 1
ATOM 792 N N . PHE A 1 100 ? -13.918 -10.645 3.954 1.00 92.62 100 PHE A N 1
ATOM 793 C CA . PHE A 1 100 ? -12.512 -11.019 3.821 1.00 92.62 100 PHE A CA 1
ATOM 794 C C . PHE A 1 100 ? -12.190 -12.270 4.644 1.00 92.62 100 PHE A C 1
ATOM 796 O O . PHE A 1 100 ? -12.890 -12.615 5.593 1.00 92.62 100 PHE A O 1
ATOM 803 N N . SER A 1 101 ? -11.104 -12.944 4.279 1.00 91.69 101 SER A N 1
ATOM 804 C CA . SER A 1 101 ? -10.521 -14.043 5.049 1.00 91.69 101 SER A CA 1
ATOM 805 C C . SER A 1 101 ? -9.049 -13.735 5.284 1.00 91.69 101 SER A C 1
ATOM 807 O O . SER A 1 101 ? -8.374 -13.224 4.389 1.00 91.69 101 SER A O 1
ATOM 809 N N . VAL A 1 102 ? -8.552 -14.029 6.484 1.00 89.44 102 VAL A N 1
ATOM 810 C CA . VAL A 1 102 ? -7.145 -13.831 6.856 1.00 89.44 102 VAL A CA 1
ATOM 811 C C . VAL A 1 102 ? -6.555 -15.172 7.257 1.00 89.44 102 VAL A C 1
ATOM 813 O O . VAL A 1 102 ? -7.156 -15.900 8.042 1.00 89.44 102 VAL A O 1
ATOM 816 N N . GLY A 1 103 ? -5.372 -15.476 6.730 1.00 84.94 103 GLY A N 1
ATOM 817 C CA . GLY A 1 103 ? -4.654 -16.716 7.001 1.00 84.94 103 GLY A CA 1
ATOM 818 C C . GLY A 1 103 ? -4.499 -17.585 5.759 1.00 84.94 103 GLY A C 1
ATOM 819 O O . GLY A 1 103 ? -4.629 -17.124 4.625 1.00 84.94 103 GLY A O 1
ATOM 820 N N . THR A 1 104 ? -4.183 -18.851 5.991 1.00 76.62 104 THR A N 1
ATOM 821 C CA . THR A 1 104 ? -4.016 -19.874 4.960 1.00 76.62 104 THR A CA 1
ATOM 822 C C . THR A 1 104 ? -5.157 -20.870 5.063 1.00 76.62 104 THR A C 1
ATOM 824 O O . THR A 1 104 ? -5.469 -21.330 6.159 1.00 76.62 104 THR A O 1
ATOM 827 N N . VAL A 1 105 ? -5.762 -21.223 3.931 1.00 66.19 105 VAL A N 1
ATOM 828 C CA . VAL A 1 105 ? -6.637 -22.397 3.871 1.00 66.19 105 VAL A CA 1
ATOM 829 C C . VAL A 1 105 ? -5.711 -23.605 3.741 1.00 66.19 105 VAL A C 1
ATOM 831 O O . VAL A 1 105 ? -4.928 -23.653 2.789 1.00 66.19 105 VAL A O 1
ATOM 834 N N . ALA A 1 106 ? -5.722 -24.475 4.752 1.00 51.62 106 ALA A N 1
ATOM 835 C CA . ALA A 1 106 ? -5.012 -25.753 4.739 1.00 51.62 106 ALA A CA 1
ATOM 836 C C . ALA A 1 106 ? -5.729 -26.761 3.833 1.00 51.62 106 ALA A C 1
ATOM 838 O O . ALA A 1 106 ? -6.980 -26.699 3.776 1.00 51.62 106 ALA A O 1
#

pLDDT: mean 93.81, std 6.45, range [51.62, 98.44]

Radius of gyration: 16.26 Å; chains: 1; bounding box: 35×39×41 Å

Foldseek 3Di:
DWDKDAAWDAQLVLLLLVLQVQLVVCCVPPNVVSVVSNVVSNVVSVVVVVVQCCCVPVVVHDDDDQKTKGFQMWTQDPVGTPPPDGGDIDIDTPVPDPDDDDDDDD

Sequence (106 aa):
GAVVAGRLVGEKAFFAAYGALQEQVWKPVNPLLGEQERTRWTEHGEKRQREVLDQLYKQFRPVEPEFIHLADARYVTGNGRVPAQAGMLWRGRLSEVGGFSVGTVA

Secondary structure (DSSP, 8-state):
--EEEEEE--HHHHHHHHHHHHHHHHTTT-HHHHHHHHHHHHHHHHHHHHHHHHHHHTS-------EEEEEEEEEEETTEEESSSS---EEEEGGG------S---